Protein AF-A0A5A5RKZ1-F1 (afdb_monomer_lite)

InterPro domains:
  IPR025427 Protein of unknown function DUF4160 [PF13711] (4-70)

Foldseek 3Di:
DPPPDPDAQWDWDDDPPAFIKIWRLVPADPPVATDIQTPPDNPGDDDPVNSNVVSVVSVVCVVVSVVVSCVVVVVVVD

Structure (mmCIF, N/CA/C/O backbone):
data_AF-A0A5A5RKZ1-F1
#
_entry.id   AF-A0A5A5RKZ1-F1
#
loop_
_atom_site.group_PDB
_atom_site.id
_atom_site.type_symbol
_atom_site.label_atom_id
_atom_site.label_alt_id
_atom_site.label_comp_id
_atom_site.label_asym_id
_atom_site.label_entity_id
_atom_site.label_seq_id
_atom_site.pdbx_PDB_ins_code
_atom_site.Cartn_x
_atom_site.Cartn_y
_atom_site.Cartn_z
_atom_site.occupancy
_atom_site.B_iso_or_equiv
_atom_site.auth_seq_id
_atom_site.auth_comp_id
_atom_site.auth_asym_id
_atom_site.auth_atom_id
_atom_site.pdbx_PDB_model_num
ATOM 1 N N . MET A 1 1 ? 8.315 17.018 -24.758 1.00 38.16 1 MET A N 1
ATOM 2 C CA . MET A 1 1 ? 7.137 16.168 -24.492 1.00 38.16 1 MET A CA 1
ATOM 3 C C . MET A 1 1 ? 6.965 16.139 -22.986 1.00 38.16 1 MET A C 1
ATOM 5 O O . MET A 1 1 ? 7.934 15.823 -22.306 1.00 38.16 1 MET A O 1
ATOM 9 N N . GLN A 1 2 ? 5.834 16.606 -22.458 1.00 43.75 2 GLN A N 1
ATOM 10 C CA . GLN A 1 2 ? 5.570 16.506 -21.019 1.00 43.75 2 GLN A CA 1
ATOM 11 C C . GLN A 1 2 ? 5.526 15.012 -20.669 1.00 43.75 2 GLN A C 1
ATOM 13 O O . GLN A 1 2 ? 4.903 14.274 -21.428 1.00 43.75 2 GLN A O 1
ATOM 18 N N . PRO A 1 3 ? 6.218 14.516 -19.628 1.00 46.94 3 PRO A N 1
ATOM 19 C CA . PRO A 1 3 ? 6.087 13.119 -19.246 1.00 46.94 3 PRO A CA 1
ATOM 20 C C . PRO A 1 3 ? 4.656 12.939 -18.738 1.00 46.94 3 PRO A C 1
ATOM 22 O O . PRO A 1 3 ? 4.320 13.363 -17.638 1.00 46.94 3 PRO A 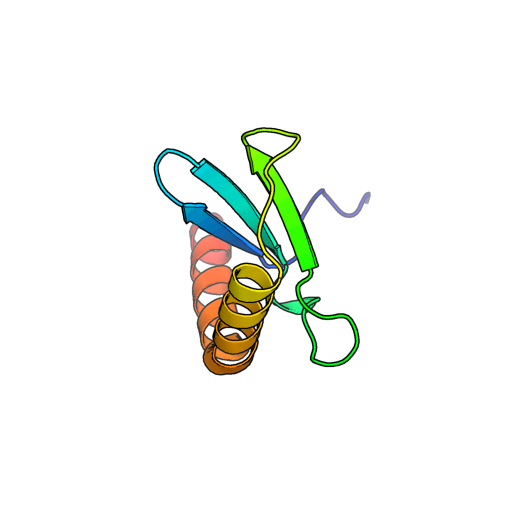O 1
ATOM 25 N N . HIS A 1 4 ? 3.801 12.419 -19.614 1.00 47.06 4 HIS A N 1
ATOM 26 C CA . HIS A 1 4 ? 2.389 12.176 -19.380 1.00 47.06 4 HIS A CA 1
ATOM 27 C C . HIS A 1 4 ? 2.230 11.366 -18.091 1.00 47.06 4 HIS A C 1
ATOM 29 O O . HIS A 1 4 ? 2.845 10.313 -17.970 1.00 47.06 4 HIS A O 1
ATOM 35 N N . ASP A 1 5 ? 1.465 11.928 -17.154 1.00 56.62 5 ASP A N 1
ATOM 36 C CA . ASP A 1 5 ? 0.682 11.417 -16.011 1.00 56.62 5 ASP A CA 1
ATOM 37 C C . ASP A 1 5 ? 0.702 9.921 -15.617 1.00 56.62 5 ASP A C 1
ATOM 39 O O . ASP A 1 5 ? -0.269 9.396 -15.062 1.00 56.62 5 ASP A O 1
ATOM 43 N N . HIS A 1 6 ? 1.792 9.193 -15.833 1.00 64.38 6 HIS A N 1
ATOM 44 C CA . HIS A 1 6 ? 1.923 7.821 -15.376 1.00 64.38 6 HIS A CA 1
ATOM 45 C C . HIS A 1 6 ? 2.233 7.851 -13.885 1.00 64.38 6 HIS A C 1
ATOM 47 O O . HIS A 1 6 ? 3.375 7.985 -13.446 1.00 64.38 6 HIS A O 1
ATOM 53 N N . LEU A 1 7 ? 1.164 7.751 -13.095 1.00 72.31 7 LEU A N 1
ATOM 54 C CA . LEU A 1 7 ? 1.251 7.467 -11.671 1.00 72.31 7 LEU A CA 1
ATOM 55 C C . LEU A 1 7 ? 2.222 6.298 -11.453 1.00 72.31 7 LEU A C 1
ATOM 57 O O . LEU A 1 7 ? 2.123 5.305 -12.182 1.00 72.31 7 LEU A O 1
ATOM 61 N N . PRO A 1 8 ? 3.108 6.373 -10.441 1.00 84.50 8 PRO A N 1
ATOM 62 C CA . PRO A 1 8 ? 4.024 5.283 -10.143 1.00 84.50 8 PRO A CA 1
ATOM 63 C C . PRO A 1 8 ? 3.276 3.955 -9.977 1.00 84.50 8 PRO A C 1
ATOM 65 O O . PRO A 1 8 ? 2.084 3.972 -9.625 1.00 84.50 8 PRO A O 1
ATOM 68 N N . PRO A 1 9 ? 3.952 2.809 -10.171 1.00 89.50 9 PRO A N 1
ATOM 69 C CA . PRO A 1 9 ? 3.327 1.510 -10.007 1.00 89.50 9 PRO A CA 1
ATOM 70 C C . PRO A 1 9 ? 2.611 1.395 -8.667 1.00 89.50 9 PRO A C 1
ATOM 72 O O . PRO A 1 9 ? 3.179 1.634 -7.594 1.00 89.50 9 PRO A O 1
ATOM 75 N N . HIS A 1 10 ? 1.316 1.105 -8.757 1.00 91.94 10 HIS A N 1
ATOM 76 C CA . HIS A 1 10 ? 0.415 1.160 -7.621 1.00 91.94 10 HIS A CA 1
ATOM 77 C C . HIS A 1 10 ? -0.696 0.125 -7.710 1.00 91.94 10 HIS A C 1
ATOM 79 O O . HIS A 1 10 ? -1.080 -0.325 -8.787 1.00 91.94 10 HIS A O 1
ATOM 85 N N . PHE A 1 11 ? -1.273 -0.186 -6.557 1.00 90.94 11 PHE A N 1
ATOM 86 C CA . PHE A 1 11 ? -2.489 -0.981 -6.443 1.00 90.94 11 PHE A CA 1
ATOM 87 C C . PHE A 1 11 ? -3.456 -0.307 -5.473 1.00 90.94 11 PHE A C 1
ATOM 89 O O . PHE A 1 11 ? -3.072 0.577 -4.699 1.00 90.94 11 PHE A O 1
ATOM 96 N N . HIS A 1 12 ? -4.736 -0.661 -5.555 1.00 92.06 12 HIS A N 1
ATOM 97 C CA . HIS A 1 12 ? -5.747 -0.136 -4.639 1.00 92.06 12 HIS A CA 1
ATOM 98 C C . HIS A 1 12 ? -5.984 -1.158 -3.535 1.00 92.06 12 HIS A C 1
ATOM 100 O O . HIS A 1 12 ? -6.263 -2.325 -3.800 1.00 92.06 12 HIS A O 1
ATOM 106 N N . VAL A 1 13 ? -5.877 -0.700 -2.294 1.00 92.69 13 VAL A N 1
ATOM 107 C CA . VAL A 1 13 ? -6.247 -1.459 -1.105 1.00 92.69 13 VAL A CA 1
ATOM 108 C C . VAL A 1 13 ? -7.518 -0.845 -0.570 1.00 92.69 13 VAL A C 1
ATOM 110 O O . VAL A 1 13 ? -7.573 0.355 -0.310 1.00 92.69 13 VAL A O 1
ATOM 113 N N . ARG A 1 14 ? -8.539 -1.671 -0.377 1.00 93.00 14 ARG A N 1
ATOM 114 C CA . ARG A 1 14 ? -9.796 -1.236 0.216 1.00 93.00 14 ARG A CA 1
ATOM 115 C C . ARG A 1 14 ? -10.130 -2.079 1.427 1.00 93.00 14 ARG A C 1
ATOM 117 O O . ARG A 1 14 ? -9.983 -3.299 1.410 1.00 93.00 14 ARG A O 1
ATOM 124 N N . LYS A 1 15 ? -10.647 -1.411 2.444 1.00 90.19 15 LYS A N 1
ATOM 125 C CA . LYS A 1 15 ? -11.309 -2.011 3.586 1.00 90.19 15 LYS A CA 1
ATOM 126 C C . LYS A 1 15 ? -12.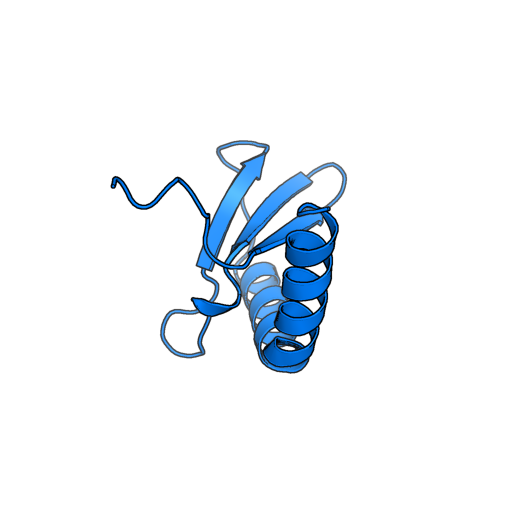801 -1.688 3.474 1.00 90.19 15 LYS A C 1
ATOM 128 O O . LYS A 1 15 ? -13.166 -0.516 3.619 1.00 90.19 15 LYS A O 1
ATOM 133 N N . PRO A 1 16 ? -13.656 -2.683 3.169 1.00 89.06 16 PRO A N 1
ATOM 134 C CA . PRO A 1 16 ? -15.077 -2.457 2.915 1.00 89.06 16 PRO A CA 1
ATOM 135 C C . PRO A 1 16 ? -15.748 -1.646 4.026 1.00 89.06 16 PRO A C 1
ATOM 137 O O . PRO A 1 16 ? -15.565 -1.931 5.208 1.00 89.06 16 PRO A O 1
ATOM 140 N N . GLY A 1 17 ? -16.489 -0.608 3.635 1.00 89.00 17 GLY A N 1
ATOM 141 C CA . GLY A 1 17 ? -17.192 0.286 4.558 1.00 89.00 17 GLY A CA 1
ATOM 142 C C . GLY A 1 17 ? -16.302 1.215 5.393 1.00 89.00 17 GLY A C 1
ATOM 143 O O . GLY A 1 17 ? -16.837 1.975 6.191 1.00 89.00 17 GLY A O 1
ATOM 144 N N . GLN A 1 18 ? -14.974 1.177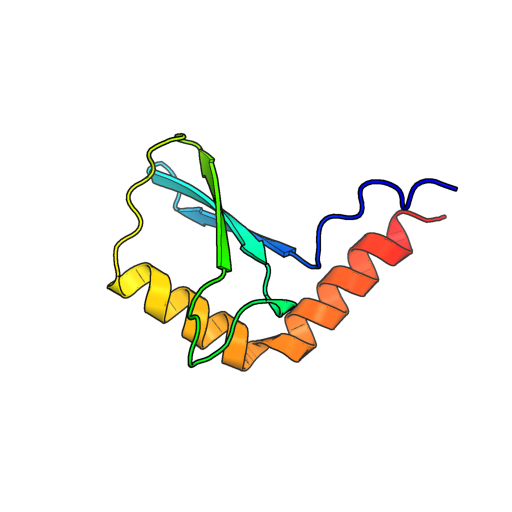 5.232 1.00 91.25 18 GLN A N 1
ATOM 145 C CA . GLN A 1 18 ? -14.058 2.021 6.004 1.00 91.25 18 GLN A CA 1
ATOM 146 C C . GLN A 1 18 ? -13.248 2.963 5.125 1.00 91.25 18 GLN A C 1
ATOM 148 O O . GLN A 1 18 ? -13.353 4.175 5.290 1.00 91.25 18 GLN A O 1
ATOM 153 N N . TRP A 1 19 ? -12.423 2.426 4.225 1.00 94.19 19 TRP A N 1
ATOM 154 C CA . TRP A 1 19 ? -11.533 3.251 3.415 1.00 94.19 19 TRP A CA 1
ATOM 155 C C . TRP A 1 19 ? -11.011 2.541 2.168 1.00 94.19 19 TRP A C 1
ATOM 157 O O . TRP A 1 19 ? -10.973 1.317 2.086 1.00 94.19 19 TRP A O 1
ATOM 167 N N . GLU A 1 20 ? -10.551 3.332 1.210 1.00 95.12 20 GLU A N 1
ATOM 168 C CA . GLU A 1 20 ? -9.797 2.922 0.035 1.00 95.12 20 GLU A CA 1
ATOM 169 C C . GLU A 1 20 ? -8.551 3.800 -0.081 1.00 95.12 20 GLU A C 1
ATOM 171 O O . GLU A 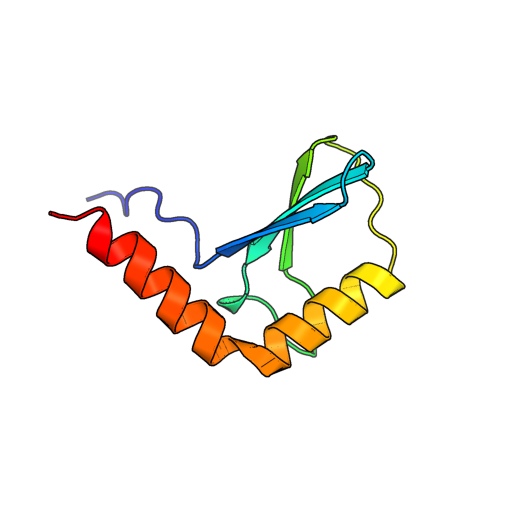1 20 ? -8.623 5.031 -0.010 1.00 95.12 20 GLU A O 1
ATOM 176 N N . ILE A 1 21 ? -7.402 3.160 -0.275 1.00 94.50 21 ILE A N 1
ATOM 177 C CA . ILE A 1 21 ? -6.122 3.816 -0.510 1.00 94.50 21 ILE A CA 1
ATOM 178 C C . ILE A 1 21 ? -5.466 3.275 -1.773 1.00 94.50 21 ILE A C 1
ATOM 180 O O . ILE A 1 21 ? -5.625 2.116 -2.152 1.00 94.50 21 ILE A O 1
ATOM 184 N N . ARG A 1 22 ? -4.667 4.123 -2.400 1.00 93.94 22 ARG A N 1
ATOM 185 C CA . ARG A 1 22 ? -3.731 3.769 -3.454 1.00 93.94 22 ARG A CA 1
ATOM 186 C C . ARG A 1 22 ? -2.349 3.622 -2.837 1.00 93.94 22 ARG A C 1
ATOM 188 O O . ARG A 1 22 ? -1.859 4.574 -2.242 1.00 93.94 22 ARG A O 1
ATOM 195 N N . VAL A 1 23 ? -1.723 2.463 -2.988 1.00 93.94 23 VAL A N 1
ATOM 196 C CA . VAL A 1 23 ? -0.386 2.182 -2.449 1.00 93.94 23 VAL A CA 1
ATOM 197 C C . VAL A 1 23 ? 0.634 2.189 -3.577 1.00 93.94 23 VAL A C 1
ATOM 199 O O . VAL A 1 23 ? 0.478 1.438 -4.538 1.00 93.94 23 VAL A O 1
ATOM 202 N N . PHE A 1 24 ? 1.684 2.999 -3.442 1.00 93.25 24 PHE A N 1
ATOM 203 C CA . PHE A 1 24 ? 2.792 3.082 -4.395 1.00 93.25 24 PHE A CA 1
ATOM 204 C C . PHE A 1 24 ? 3.913 2.134 -3.960 1.00 93.25 24 PHE A C 1
ATOM 206 O O . PHE A 1 24 ? 4.840 2.512 -3.242 1.00 93.25 24 PHE A O 1
ATOM 213 N N . PHE A 1 25 ? 3.812 0.868 -4.362 1.00 91.31 25 PHE A N 1
ATOM 214 C CA . PHE A 1 25 ? 4.640 -0.209 -3.811 1.00 91.31 25 PHE A CA 1
ATOM 215 C C . PHE A 1 25 ? 6.131 -0.085 -4.144 1.00 91.31 25 PHE A C 1
ATOM 217 O O . PHE A 1 25 ? 6.968 -0.528 -3.360 1.00 91.31 25 PHE A O 1
ATOM 224 N N . LEU A 1 26 ? 6.496 0.557 -5.259 1.00 89.69 26 LEU A N 1
ATOM 225 C CA . LEU A 1 26 ? 7.904 0.819 -5.573 1.00 89.69 26 LEU A CA 1
ATOM 226 C C . LEU A 1 26 ? 8.530 1.922 -4.714 1.00 89.69 26 LEU A C 1
ATOM 228 O O . LEU A 1 26 ? 9.752 1.978 -4.628 1.00 89.69 26 LEU A O 1
ATOM 232 N N . LEU A 1 27 ? 7.722 2.756 -4.062 1.00 90.12 27 LEU A N 1
ATOM 233 C CA . LEU A 1 27 ? 8.192 3.818 -3.170 1.00 90.12 27 LEU A CA 1
ATOM 234 C C . LEU A 1 27 ? 8.183 3.3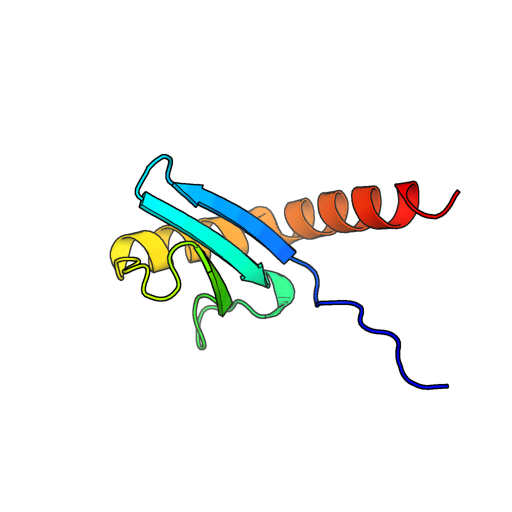92 -1.693 1.00 90.12 27 LEU A C 1
ATOM 236 O O . LEU A 1 27 ? 8.585 4.168 -0.829 1.00 90.12 27 LEU A O 1
ATOM 240 N N . CYS A 1 28 ? 7.717 2.176 -1.398 1.00 89.94 28 CYS A N 1
ATOM 241 C CA . CYS A 1 28 ? 7.700 1.614 -0.053 1.00 89.94 28 CYS A CA 1
ATOM 242 C C . CYS A 1 28 ? 9.053 0.975 0.280 1.00 89.94 28 CYS A C 1
ATOM 244 O O . CYS A 1 28 ? 9.620 0.242 -0.534 1.00 89.94 28 CYS A O 1
ATOM 246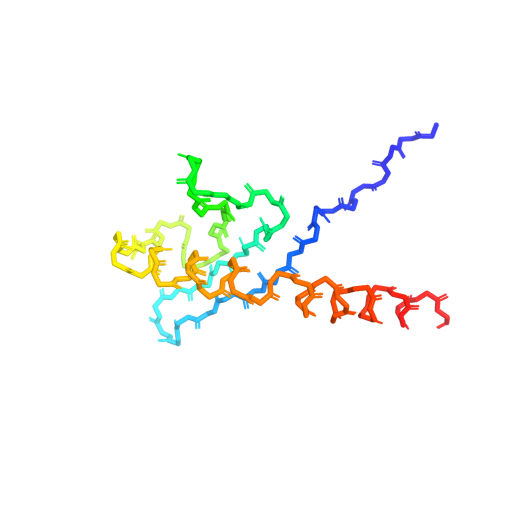 N N . ASN A 1 29 ? 9.560 1.219 1.486 1.00 90.06 29 ASN A N 1
ATOM 247 C CA . ASN A 1 29 ? 10.764 0.572 2.009 1.00 90.06 29 ASN A CA 1
ATOM 248 C C . ASN A 1 29 ? 10.711 0.512 3.550 1.00 90.06 29 ASN A C 1
ATOM 250 O O . ASN A 1 29 ? 9.769 1.018 4.159 1.00 90.06 29 ASN A O 1
ATOM 254 N N . GLN A 1 30 ? 11.692 -0.140 4.181 1.00 87.56 30 GLN A N 1
ATOM 255 C CA . GLN A 1 30 ? 11.718 -0.288 5.643 1.00 87.56 30 GLN A CA 1
ATOM 256 C C . GLN A 1 30 ? 11.981 1.032 6.391 1.00 87.56 30 GLN A C 1
ATOM 258 O O . GLN A 1 30 ? 11.526 1.172 7.521 1.00 87.56 30 GLN A O 1
ATOM 263 N N . GLU A 1 31 ? 12.670 1.993 5.771 1.00 86.44 31 GLU A N 1
ATOM 264 C CA . GLU A 1 31 ? 13.071 3.264 6.395 1.00 86.44 31 GLU A CA 1
ATOM 265 C C . GLU A 1 31 ? 11.957 4.328 6.329 1.00 86.44 31 GLU A C 1
ATOM 267 O O . GLU A 1 31 ? 11.602 4.940 7.332 1.00 86.44 31 GLU A O 1
ATOM 272 N N . ASN A 1 32 ? 11.355 4.505 5.153 1.00 83.56 32 ASN A N 1
ATOM 273 C CA . ASN A 1 32 ? 10.293 5.465 4.841 1.00 83.56 32 ASN A CA 1
ATOM 274 C C . ASN A 1 32 ? 8.889 4.907 5.119 1.00 83.56 32 ASN A C 1
ATOM 276 O O . ASN A 1 32 ? 7.922 5.661 5.229 1.00 83.56 32 ASN A O 1
ATOM 280 N N . GLY A 1 33 ? 8.758 3.584 5.210 1.00 91.69 33 GLY A N 1
ATOM 281 C CA . GLY A 1 33 ? 7.498 2.904 5.464 1.00 91.69 33 GLY A CA 1
ATOM 282 C C . GLY A 1 33 ? 6.569 2.823 4.248 1.00 91.69 33 GLY A C 1
ATOM 283 O O . GLY A 1 33 ? 7.000 2.726 3.096 1.00 91.69 33 GLY A O 1
ATOM 284 N N . LEU A 1 34 ? 5.259 2.804 4.521 1.00 92.94 34 LEU A N 1
ATOM 285 C CA . LEU A 1 34 ? 4.213 2.679 3.505 1.00 92.94 34 LEU A CA 1
ATOM 286 C C . LEU A 1 34 ? 3.970 4.018 2.801 1.00 92.94 34 LEU A C 1
ATOM 288 O O . LEU A 1 34 ? 3.526 4.979 3.431 1.00 92.94 34 LEU A O 1
ATOM 292 N N . ASN A 1 35 ? 4.155 4.048 1.483 1.00 94.25 35 ASN A N 1
ATOM 293 C CA . ASN A 1 35 ? 3.792 5.184 0.645 1.00 94.25 35 ASN A CA 1
ATOM 294 C C . ASN A 1 35 ? 2.392 4.977 0.043 1.00 94.25 35 ASN A C 1
ATOM 296 O O . ASN A 1 35 ? 2.165 4.034 -0.722 1.00 94.25 35 ASN A O 1
ATOM 300 N N . PHE A 1 36 ? 1.436 5.834 0.409 1.00 93.19 36 PHE A N 1
ATOM 301 C CA . PHE A 1 36 ? 0.050 5.710 -0.034 1.00 93.19 36 PHE A CA 1
ATOM 302 C C . PHE A 1 36 ? -0.657 7.062 -0.164 1.00 93.19 36 PHE A C 1
ATOM 304 O O . PHE A 1 36 ? -0.314 8.038 0.499 1.00 93.19 36 PHE A O 1
ATOM 311 N N . GLN A 1 37 ? -1.706 7.080 -0.981 1.00 93.00 37 GLN A N 1
ATOM 312 C CA . GLN A 1 37 ? -2.659 8.174 -1.112 1.00 93.00 37 GLN A CA 1
ATOM 313 C C . GLN A 1 37 ? -4.053 7.673 -0.735 1.00 93.00 37 GLN A C 1
ATOM 315 O O . GLN A 1 37 ? -4.497 6.627 -1.207 1.00 93.00 37 GLN A O 1
ATOM 320 N N . VAL A 1 38 ? -4.767 8.419 0.103 1.00 93.38 38 VAL A N 1
ATOM 321 C CA . VAL A 1 38 ? -6.158 8.099 0.441 1.00 93.38 38 VAL A CA 1
ATOM 322 C C . VAL A 1 38 ? -7.062 8.463 -0.733 1.00 93.38 38 VAL A C 1
ATOM 324 O O . VAL A 1 38 ? -7.019 9.593 -1.211 1.00 93.38 38 VAL A O 1
ATOM 327 N N . LYS A 1 39 ? -7.886 7.515 -1.192 1.00 92.44 39 LYS A N 1
ATOM 328 C CA . LYS A 1 39 ? -8.925 7.781 -2.196 1.00 92.44 39 LYS A CA 1
ATOM 329 C C . LYS A 1 39 ? -10.252 8.131 -1.547 1.00 92.44 39 LYS A C 1
ATOM 331 O O . LYS A 1 39 ? -10.910 9.066 -1.989 1.00 92.44 39 LYS A O 1
ATOM 336 N N . TRP A 1 40 ? -10.653 7.391 -0.515 1.00 88.62 40 TRP A N 1
ATOM 337 C CA . TRP A 1 40 ? -11.929 7.627 0.152 1.00 88.62 40 TRP A CA 1
ATOM 338 C C . TRP A 1 40 ? -11.985 6.981 1.546 1.00 88.62 40 TRP A C 1
ATOM 340 O O . TRP A 1 40 ? -11.440 5.892 1.705 1.00 88.62 40 TRP A O 1
ATOM 350 N N . PRO A 1 41 ? -12.666 7.589 2.535 1.00 91.50 41 PRO A N 1
ATOM 351 C CA . PRO A 1 41 ? -13.000 9.016 2.606 1.00 91.50 41 PRO A CA 1
ATOM 352 C C . PRO A 1 41 ? -11.716 9.857 2.721 1.00 91.50 41 PRO A C 1
ATOM 354 O O . PRO A 1 41 ? -10.695 9.345 3.162 1.00 91.50 41 PRO A O 1
ATOM 357 N N . ALA A 1 42 ? -11.732 11.140 2.344 1.00 86.25 42 ALA A N 1
ATOM 358 C CA . ALA A 1 42 ? -10.517 11.975 2.265 1.00 86.25 42 ALA A CA 1
ATOM 359 C C . ALA A 1 42 ? -9.684 12.027 3.568 1.00 86.25 42 ALA A C 1
ATOM 361 O O . ALA A 1 42 ? -8.472 12.211 3.536 1.00 86.25 42 ALA A O 1
ATOM 362 N N . ASN A 1 43 ? -10.331 11.824 4.714 1.00 87.38 43 ASN A N 1
ATOM 363 C CA . ASN A 1 43 ? -9.744 11.804 6.052 1.00 87.38 43 ASN A CA 1
ATOM 364 C C . ASN A 1 43 ? -9.684 10.391 6.664 1.00 87.38 43 ASN A C 1
ATOM 366 O O . ASN A 1 43 ? -9.703 10.250 7.891 1.00 87.38 43 ASN A O 1
ATOM 370 N N . ALA A 1 44 ? -9.635 9.345 5.830 1.00 90.25 44 ALA A N 1
ATOM 371 C CA . ALA A 1 44 ? -9.536 7.962 6.278 1.00 90.25 44 ALA A CA 1
ATOM 372 C C . ALA A 1 44 ? -8.398 7.782 7.290 1.00 90.25 44 ALA A C 1
ATOM 374 O O . ALA A 1 44 ? -7.227 8.055 7.012 1.00 90.25 44 ALA A O 1
ATOM 375 N N . LYS A 1 45 ? -8.744 7.270 8.471 1.00 88.38 45 LYS A N 1
ATOM 376 C CA . LYS A 1 45 ? -7.769 6.937 9.506 1.00 88.38 45 LYS A CA 1
ATOM 377 C C . LYS A 1 45 ? -7.337 5.487 9.334 1.00 88.38 45 LYS A C 1
ATOM 379 O O . LYS A 1 45 ? -8.052 4.578 9.742 1.00 88.38 45 LYS A O 1
ATOM 384 N N . ILE A 1 46 ? -6.160 5.285 8.751 1.00 90.38 46 ILE A N 1
ATOM 385 C CA . ILE A 1 46 ? -5.516 3.967 8.707 1.00 90.38 46 ILE A CA 1
ATOM 386 C C . ILE A 1 46 ? -4.605 3.849 9.926 1.00 90.38 46 ILE A C 1
ATOM 388 O O . ILE A 1 46 ? -3.724 4.692 10.133 1.00 90.38 46 ILE A O 1
ATOM 392 N N . SER A 1 47 ? -4.825 2.822 10.744 1.00 91.75 47 SER A N 1
ATOM 393 C CA . SER A 1 47 ? -4.033 2.599 11.953 1.00 91.75 47 SER A CA 1
ATOM 394 C C . SER A 1 47 ? -2.579 2.259 11.619 1.00 91.75 47 SER A C 1
ATOM 396 O O . SER A 1 47 ? -2.270 1.708 10.561 1.00 91.75 47 SER A O 1
ATOM 398 N N . SER A 1 48 ? -1.661 2.534 12.548 1.00 90.88 48 SER A N 1
ATOM 399 C CA . SER A 1 48 ? -0.245 2.172 12.386 1.00 90.88 48 SER A CA 1
ATOM 400 C C . SER A 1 48 ? -0.048 0.663 12.204 1.00 90.88 48 SER A C 1
ATOM 402 O O . SER A 1 48 ? 0.833 0.246 11.456 1.00 90.88 48 SER A O 1
ATOM 404 N N . LYS A 1 49 ? -0.905 -0.158 12.832 1.00 93.00 49 LYS A N 1
ATOM 405 C CA . LYS A 1 49 ? -0.903 -1.617 12.664 1.00 93.00 49 LYS A CA 1
ATOM 406 C C . LYS A 1 49 ? -1.269 -2.015 11.234 1.00 93.00 49 LYS A C 1
ATOM 408 O O . LYS A 1 49 ? -0.546 -2.799 10.633 1.00 93.00 49 LYS A O 1
ATOM 413 N N . GLU A 1 50 ? -2.339 -1.443 10.680 1.00 92.38 50 GLU A N 1
ATOM 414 C CA . GLU A 1 50 ? -2.746 -1.698 9.291 1.00 92.38 50 GLU A CA 1
ATOM 415 C C . GLU A 1 50 ? -1.668 -1.239 8.307 1.00 92.38 50 GLU A C 1
ATOM 417 O O . GLU A 1 50 ? -1.306 -1.991 7.408 1.00 92.38 50 GLU A O 1
ATOM 422 N N . LYS A 1 51 ? -1.087 -0.047 8.509 1.00 92.88 51 LYS A N 1
ATOM 423 C CA . LYS A 1 51 ? 0.018 0.448 7.671 1.00 92.88 51 LYS A CA 1
ATOM 424 C C . LYS A 1 51 ? 1.204 -0.515 7.669 1.00 92.88 51 LYS A C 1
ATOM 426 O O . LYS A 1 51 ? 1.739 -0.799 6.603 1.00 92.88 51 LYS A O 1
ATOM 431 N N . LYS A 1 52 ? 1.587 -1.032 8.843 1.00 93.62 52 LYS A N 1
ATOM 432 C CA . LYS A 1 52 ? 2.675 -2.008 8.975 1.00 93.62 52 LYS A CA 1
ATOM 433 C C . LYS A 1 52 ? 2.351 -3.319 8.262 1.00 93.62 52 LYS A C 1
ATOM 435 O O . LYS A 1 52 ? 3.170 -3.789 7.490 1.00 93.62 52 LYS A O 1
ATOM 440 N N . GLN A 1 53 ? 1.149 -3.861 8.451 1.00 94.25 53 GLN A N 1
ATOM 441 C CA . GLN A 1 53 ? 0.728 -5.082 7.759 1.00 94.25 53 GLN A CA 1
ATOM 442 C C . GLN A 1 53 ? 0.778 -4.909 6.237 1.00 94.25 53 GLN A C 1
ATOM 444 O O . GLN A 1 53 ? 1.345 -5.746 5.542 1.00 94.25 53 GLN A O 1
ATOM 449 N N . ILE A 1 54 ? 0.238 -3.803 5.714 1.00 93.75 54 ILE A N 1
ATOM 450 C CA . ILE A 1 54 ? 0.274 -3.514 4.275 1.00 93.75 54 ILE A CA 1
ATOM 451 C C . ILE A 1 54 ? 1.724 -3.390 3.795 1.00 93.75 54 ILE A C 1
ATOM 453 O O . ILE A 1 54 ? 2.056 -3.950 2.755 1.00 93.75 54 ILE A O 1
ATOM 457 N N . LEU A 1 55 ? 2.591 -2.706 4.548 1.00 94.56 55 LEU A N 1
ATOM 458 C CA . LEU A 1 55 ? 4.011 -2.591 4.217 1.00 94.56 55 LEU A CA 1
ATOM 459 C C . LEU A 1 55 ? 4.696 -3.961 4.158 1.00 94.56 55 LEU A C 1
ATOM 461 O O . LEU A 1 55 ? 5.357 -4.253 3.167 1.00 94.56 55 LEU A O 1
ATOM 465 N N . ASP A 1 56 ? 4.507 -4.807 5.169 1.00 95.06 56 ASP A N 1
ATOM 466 C CA . ASP A 1 56 ? 5.112 -6.141 5.225 1.00 95.06 56 ASP A CA 1
ATOM 467 C C . ASP A 1 56 ? 4.667 -6.990 4.020 1.00 95.06 56 ASP A C 1
ATOM 469 O O . ASP A 1 56 ? 5.495 -7.611 3.351 1.00 95.06 56 ASP A O 1
ATOM 473 N N . HIS A 1 57 ? 3.377 -6.945 3.666 1.00 93.88 57 HIS A N 1
ATOM 474 C CA . HIS A 1 57 ? 2.858 -7.617 2.473 1.00 93.88 57 HIS A CA 1
ATOM 475 C C . HIS A 1 57 ? 3.435 -7.048 1.171 1.00 93.88 57 HIS A C 1
ATOM 477 O O . HIS A 1 57 ? 3.775 -7.821 0.274 1.00 93.88 57 HIS A O 1
ATOM 483 N N . VAL A 1 58 ? 3.568 -5.723 1.063 1.00 94.00 58 VAL A N 1
ATOM 484 C CA . VAL A 1 58 ? 4.172 -5.059 -0.100 1.00 94.00 58 VAL A CA 1
ATOM 485 C C . VAL A 1 58 ? 5.624 -5.481 -0.276 1.00 94.00 58 VAL A C 1
ATOM 487 O O . VAL A 1 58 ? 6.020 -5.823 -1.385 1.00 94.00 58 VAL A O 1
ATOM 490 N N . LEU A 1 59 ? 6.411 -5.485 0.800 1.00 93.06 59 LEU A N 1
ATOM 491 C CA . LEU A 1 59 ? 7.822 -5.859 0.746 1.00 93.06 59 LEU A CA 1
ATOM 492 C C . LEU A 1 59 ? 7.996 -7.344 0.413 1.00 93.06 59 LEU A C 1
ATOM 494 O O . LEU A 1 59 ? 8.840 -7.679 -0.414 1.00 93.06 59 LEU A O 1
ATOM 498 N N . ALA A 1 60 ? 7.161 -8.218 0.983 1.00 94.62 60 ALA A N 1
ATOM 499 C CA . ALA A 1 60 ? 7.202 -9.653 0.709 1.00 94.62 60 ALA A CA 1
ATOM 500 C C . ALA A 1 60 ? 6.788 -10.015 -0.729 1.00 94.62 60 ALA A C 1
ATOM 502 O O . ALA A 1 60 ? 7.259 -11.013 -1.265 1.00 94.62 60 ALA A O 1
ATOM 503 N N . ASN A 1 61 ? 5.921 -9.216 -1.363 1.00 92.94 61 ASN A N 1
ATOM 504 C CA . ASN A 1 61 ? 5.334 -9.525 -2.674 1.00 92.94 61 ASN A CA 1
ATOM 505 C C . ASN A 1 61 ? 5.706 -8.510 -3.764 1.00 92.94 61 ASN A C 1
ATOM 507 O O . ASN A 1 61 ? 5.059 -8.467 -4.810 1.00 92.94 61 ASN A O 1
ATOM 511 N N . ARG A 1 62 ? 6.734 -7.681 -3.545 1.00 90.50 62 ARG A N 1
ATOM 512 C CA . ARG A 1 62 ? 7.058 -6.538 -4.416 1.00 90.50 62 ARG A CA 1
ATOM 513 C C . ARG A 1 62 ? 7.241 -6.937 -5.880 1.00 90.50 62 ARG A C 1
ATOM 515 O O . ARG A 1 62 ? 6.713 -6.259 -6.756 1.00 90.50 62 ARG A O 1
ATOM 522 N N . SER A 1 63 ? 7.951 -8.035 -6.136 1.00 89.50 63 SER A N 1
ATOM 523 C CA . SER A 1 63 ? 8.188 -8.539 -7.493 1.00 89.50 63 SER A CA 1
ATOM 524 C C . SER A 1 63 ? 6.893 -9.002 -8.165 1.00 89.50 63 SER A C 1
ATOM 526 O O . SER A 1 63 ? 6.647 -8.657 -9.314 1.00 89.50 63 SER A O 1
ATOM 528 N N . THR A 1 64 ? 6.026 -9.712 -7.440 1.00 91.81 64 THR A N 1
ATOM 529 C CA . THR A 1 64 ? 4.716 -10.155 -7.948 1.00 91.81 64 THR A CA 1
ATOM 530 C C . THR A 1 64 ? 3.809 -8.968 -8.263 1.00 91.81 64 THR A C 1
ATOM 532 O O . THR A 1 64 ? 3.206 -8.923 -9.330 1.00 91.81 64 THR A O 1
ATOM 535 N N . LEU A 1 65 ? 3.763 -7.970 -7.372 1.00 90.56 65 LEU A N 1
ATOM 536 C CA . LEU A 1 65 ? 3.001 -6.736 -7.585 1.00 90.56 65 LEU A CA 1
ATOM 537 C C . LEU A 1 65 ? 3.478 -5.978 -8.828 1.00 90.56 65 LEU A C 1
ATOM 539 O O . LEU A 1 65 ? 2.653 -5.410 -9.543 1.00 90.56 65 LEU A O 1
ATOM 543 N N . LEU A 1 66 ? 4.789 -5.979 -9.095 1.00 89.81 66 LEU A N 1
ATOM 544 C CA . LEU A 1 66 ? 5.347 -5.376 -10.302 1.00 89.81 66 LEU A CA 1
ATOM 545 C C . LEU A 1 66 ? 4.889 -6.120 -11.559 1.00 89.81 66 LEU A C 1
ATOM 547 O O . LEU A 1 66 ? 4.351 -5.481 -12.454 1.00 89.81 66 LEU A O 1
ATOM 551 N N . ILE A 1 67 ? 5.008 -7.450 -11.581 1.00 89.44 67 ILE A N 1
ATOM 552 C CA . ILE A 1 67 ? 4.582 -8.285 -12.717 1.00 89.44 67 ILE A CA 1
ATOM 553 C C . ILE A 1 67 ? 3.090 -8.088 -13.016 1.00 89.44 67 ILE A C 1
ATOM 555 O O . ILE A 1 67 ? 2.703 -7.890 -14.165 1.00 89.44 67 ILE A O 1
ATOM 559 N N . GLU A 1 68 ? 2.234 -8.106 -11.991 1.00 88.81 68 GLU A N 1
ATOM 560 C CA . GLU A 1 68 ? 0.795 -7.880 -12.166 1.00 88.81 68 GLU A CA 1
ATOM 561 C C . GLU A 1 68 ? 0.477 -6.475 -12.685 1.00 88.81 68 GLU A C 1
ATOM 563 O O . GLU A 1 68 ? -0.456 -6.292 -13.473 1.00 88.81 68 GLU A O 1
ATOM 568 N N . TRP A 1 69 ? 1.216 -5.471 -12.211 1.00 88.81 69 TRP A N 1
ATOM 569 C CA . TRP A 1 69 ? 1.039 -4.094 -12.649 1.00 88.81 69 TRP A CA 1
ATOM 570 C C . TRP A 1 69 ? 1.474 -3.919 -14.105 1.00 88.81 69 TRP A C 1
ATOM 572 O O . TRP A 1 69 ? 0.712 -3.372 -14.899 1.00 88.81 69 TRP A O 1
ATOM 582 N N . GLU A 1 70 ? 2.643 -4.445 -14.469 1.00 86.69 70 GLU A N 1
ATOM 583 C CA . GLU A 1 70 ? 3.151 -4.445 -15.842 1.00 86.69 70 GLU A CA 1
ATOM 584 C C . GLU A 1 70 ? 2.182 -5.169 -16.776 1.00 86.69 70 GLU A C 1
ATOM 586 O O . GLU A 1 70 ? 1.812 -4.619 -17.808 1.00 86.69 70 GLU A O 1
ATOM 591 N N . ALA A 1 71 ? 1.661 -6.336 -16.383 1.00 86.25 71 ALA A N 1
ATOM 592 C CA . ALA A 1 71 ? 0.660 -7.056 -17.167 1.00 86.25 71 ALA A CA 1
ATOM 593 C C . ALA A 1 71 ? -0.612 -6.223 -17.404 1.00 86.25 71 ALA A C 1
ATOM 595 O O . ALA A 1 71 ? -1.127 -6.192 -18.521 1.00 86.25 71 ALA A O 1
ATOM 596 N N . LYS A 1 72 ? -1.117 -5.513 -16.385 1.00 81.38 72 LYS A N 1
ATOM 597 C CA . LYS A 1 72 ? -2.303 -4.643 -16.512 1.00 81.38 72 LYS A CA 1
ATOM 598 C C . LYS A 1 72 ? -2.057 -3.431 -17.407 1.00 81.38 72 LYS A C 1
ATOM 600 O O . LYS A 1 72 ? -2.925 -3.081 -18.198 1.00 81.38 72 LYS A O 1
ATOM 605 N N . VAL A 1 73 ? -0.896 -2.790 -17.290 1.00 77.75 73 VAL A N 1
ATOM 606 C CA . VAL A 1 73 ? -0.572 -1.600 -18.091 1.00 77.75 73 VAL A CA 1
ATOM 607 C C . VAL A 1 73 ? -0.217 -1.982 -19.532 1.00 77.75 73 VAL A C 1
ATOM 609 O O . VAL A 1 73 ? -0.657 -1.303 -20.455 1.00 77.75 73 VAL A O 1
ATOM 612 N N . CYS A 1 74 ? 0.486 -3.097 -19.755 1.00 66.31 74 CYS A N 1
ATOM 613 C CA . CYS A 1 74 ? 0.796 -3.601 -21.097 1.00 66.31 74 CYS A CA 1
ATOM 614 C C . CYS A 1 74 ? -0.447 -4.104 -21.846 1.00 66.31 74 CYS A C 1
ATOM 616 O O . CYS A 1 74 ? -0.533 -3.932 -23.057 1.00 66.31 74 CYS A O 1
ATOM 618 N N . THR A 1 75 ? -1.433 -4.688 -21.155 1.00 59.50 75 THR A N 1
ATOM 619 C CA . THR A 1 75 ? -2.692 -5.134 -21.789 1.00 59.50 75 THR A CA 1
ATOM 620 C C . THR A 1 75 ? -3.646 -3.990 -22.140 1.00 59.50 75 THR A C 1
ATOM 622 O O . THR A 1 75 ? -4.514 -4.181 -22.983 1.00 59.50 75 THR A O 1
ATOM 625 N N . GLN A 1 76 ? -3.480 -2.792 -21.565 1.00 53.38 76 GLN A N 1
ATOM 626 C CA . GLN A 1 76 ? -4.228 -1.590 -21.970 1.00 53.38 76 GLN A CA 1
ATOM 627 C C . GLN A 1 76 ? -3.621 -0.857 -23.182 1.00 53.38 76 GLN A C 1
ATOM 629 O O . GLN A 1 76 ? -4.137 0.187 -23.576 1.00 53.38 76 GLN A O 1
ATOM 634 N N . GLY A 1 77 ? -2.536 -1.379 -23.763 1.00 48.88 77 GLY A N 1
ATOM 635 C CA . GLY A 1 77 ? -1.826 -0.787 -24.899 1.00 48.88 77 GLY A CA 1
ATOM 636 C C . GLY A 1 77 ? -2.015 -1.508 -26.237 1.00 48.88 77 GLY A C 1
ATOM 637 O O . GLY A 1 77 ? -1.108 -1.420 -27.061 1.00 48.88 77 GLY A O 1
ATOM 638 N N . ASN A 1 78 ? -3.122 -2.230 -26.451 1.00 39.34 78 ASN A N 1
ATOM 639 C CA . ASN A 1 78 ? -3.415 -2.901 -27.725 1.00 39.34 78 ASN A CA 1
ATOM 640 C C . ASN A 1 78 ? -4.863 -2.692 -28.175 1.00 39.34 78 ASN A C 1
ATOM 642 O O . ASN A 1 78 ? -5.766 -2.895 -27.332 1.00 39.34 78 ASN A O 1
#

Organism: NCBI:txid2303982

Sequence (78 aa):
MQPHDHLPPHFHVRKPGQWEIRVFFLLCNQENGLNFQVKWPANAKISSKEKKQILDHVLANRSTLLIEWEAKVCTQGN

Radius of gyration: 13.61 Å; chains: 1; bounding box: 30×27×40 Å

pLDDT: mean 85.0, std 14.55, range [38.16, 95.12]

Secondary structure (DSSP, 8-state):
------PPS-EEEEETTTEEEEE-GGG-BTTTB--EEEEESTT----HHHHHHHHHHHHHTHHHHHHHHHHHHHHTT-